Protein AF-J3MDX2-F1 (afdb_monomer_lite)

Foldseek 3Di:
DVLLVLLLVVCVVPFPQAFQAAGQDPNDRNCVVQVLLCVFFPDRRDTPNCCSVDPVPVRGDPDRDPSNVVSVVVVVVVSNVSSVVVVPPDD

Structure (mmCIF, N/CA/C/O backbone):
data_AF-J3MDX2-F1
#
_entry.id   AF-J3MDX2-F1
#
loop_
_atom_site.group_PDB
_atom_site.id
_atom_site.type_symbol
_atom_site.label_atom_id
_atom_site.label_alt_id
_atom_site.label_comp_id
_atom_site.label_asym_id
_atom_site.label_entity_id
_atom_site.label_seq_id
_atom_site.pdbx_PDB_ins_code
_atom_site.Cartn_x
_atom_site.Cartn_y
_atom_site.Cartn_z
_atom_site.occupancy
_atom_site.B_iso_or_equiv
_atom_site.auth_seq_id
_atom_site.auth_comp_id
_atom_site.auth_asym_id
_atom_site.auth_atom_id
_atom_site.pdbx_PDB_model_num
ATOM 1 N N . SER A 1 1 ? 6.443 -16.426 7.732 1.00 48.97 1 SER A N 1
ATOM 2 C CA . SER A 1 1 ? 4.978 -16.541 7.571 1.00 48.97 1 SER A CA 1
ATOM 3 C C . SER A 1 1 ? 4.183 -16.082 8.793 1.00 48.97 1 SER A C 1
ATOM 5 O O . SER A 1 1 ? 2.982 -15.887 8.668 1.00 48.97 1 SER A O 1
ATOM 7 N N . ASP A 1 2 ? 4.806 -15.876 9.959 1.00 49.41 2 ASP A N 1
ATOM 8 C CA . ASP A 1 2 ? 4.078 -15.589 11.216 1.00 49.41 2 ASP A CA 1
ATOM 9 C C . ASP A 1 2 ? 3.787 -14.113 11.452 1.00 49.41 2 ASP A C 1
ATOM 11 O O . ASP A 1 2 ? 2.832 -13.735 12.123 1.00 49.41 2 ASP A O 1
ATOM 15 N N . TYR A 1 3 ? 4.594 -13.276 10.830 1.00 52.75 3 TYR A N 1
ATOM 16 C CA . TYR A 1 3 ? 4.535 -11.846 10.984 1.00 52.75 3 TYR A CA 1
ATOM 17 C C . TYR A 1 3 ? 3.207 -11.239 10.469 1.00 52.75 3 TYR A C 1
ATOM 19 O O . TYR A 1 3 ? 2.512 -10.530 11.195 1.00 52.75 3 TYR A O 1
ATOM 27 N N . PHE A 1 4 ? 2.759 -11.632 9.273 1.00 55.47 4 PHE A N 1
ATOM 28 C CA . PHE A 1 4 ? 1.462 -11.195 8.747 1.00 55.47 4 PHE A CA 1
ATOM 29 C C . PHE A 1 4 ? 0.275 -11.771 9.535 1.00 55.47 4 PHE A C 1
ATOM 31 O O . PHE A 1 4 ? -0.755 -11.114 9.628 1.00 55.47 4 PHE A O 1
ATOM 38 N N . ARG A 1 5 ? 0.415 -12.949 10.165 1.00 53.00 5 ARG A N 1
ATOM 39 C CA . ARG A 1 5 ? -0.632 -13.525 11.030 1.00 53.00 5 ARG A CA 1
ATOM 40 C C . ARG A 1 5 ? -0.852 -12.700 12.302 1.00 53.00 5 ARG A C 1
ATOM 42 O O . ARG A 1 5 ? -1.996 -12.548 12.720 1.00 53.00 5 ARG A O 1
ATOM 49 N N . GLY A 1 6 ? 0.214 -12.149 12.888 1.00 52.12 6 GLY A N 1
ATOM 50 C CA . GLY A 1 6 ? 0.123 -11.271 14.061 1.00 52.12 6 GLY A CA 1
ATOM 51 C C . GLY A 1 6 ? -0.648 -9.985 13.762 1.00 52.12 6 GLY A C 1
ATOM 52 O O . GLY A 1 6 ? -1.539 -9.606 14.514 1.00 52.12 6 GLY A O 1
ATOM 53 N N . ILE A 1 7 ? -0.385 -9.372 12.608 1.00 56.31 7 ILE A N 1
ATOM 54 C CA . ILE A 1 7 ? -1.119 -8.187 12.143 1.00 56.31 7 ILE A CA 1
ATOM 55 C C . ILE A 1 7 ? -2.585 -8.519 11.836 1.00 56.31 7 ILE A C 1
ATOM 57 O O . ILE A 1 7 ? -3.476 -7.774 12.244 1.00 56.31 7 ILE A O 1
ATOM 61 N N . ALA A 1 8 ? -2.839 -9.655 11.175 1.00 52.16 8 ALA A N 1
ATOM 62 C CA . ALA A 1 8 ? -4.185 -10.111 10.840 1.00 52.16 8 ALA A CA 1
ATOM 63 C C . ALA A 1 8 ? -5.070 -10.247 12.081 1.00 52.16 8 ALA A C 1
ATOM 65 O O . ALA A 1 8 ? -6.219 -9.826 12.055 1.00 52.16 8 ALA A O 1
ATOM 66 N N . ASN A 1 9 ? -4.538 -10.793 13.178 1.00 49.56 9 ASN A N 1
ATOM 67 C CA . ASN A 1 9 ? -5.311 -11.024 14.398 1.00 49.56 9 ASN A CA 1
ATOM 68 C C . ASN A 1 9 ? -5.684 -9.711 15.115 1.00 49.56 9 ASN A C 1
ATOM 70 O O . ASN A 1 9 ? -6.753 -9.605 15.708 1.00 49.56 9 ASN A O 1
ATOM 74 N N . CYS A 1 10 ? -4.830 -8.689 15.014 1.00 52.75 10 CYS A N 1
ATOM 75 C CA . CYS A 1 10 ? -5.072 -7.362 15.591 1.00 52.75 10 CYS A CA 1
ATOM 76 C C . CYS A 1 10 ? -6.046 -6.518 14.763 1.00 52.75 10 CYS A C 1
ATOM 78 O O . CYS A 1 10 ? -6.738 -5.658 15.298 1.00 52.75 10 CYS A O 1
ATOM 80 N N . ILE A 1 11 ? -6.098 -6.762 13.455 1.00 53.97 11 ILE A N 1
ATOM 81 C CA . ILE A 1 11 ? -7.019 -6.103 12.530 1.00 53.97 11 ILE A CA 1
ATOM 82 C C . ILE A 1 11 ? -8.377 -6.816 12.511 1.00 53.97 11 ILE A C 1
ATOM 84 O O . ILE A 1 11 ? -9.418 -6.165 12.433 1.00 53.97 11 ILE A O 1
ATOM 88 N N . ALA A 1 12 ? -8.394 -8.148 12.596 1.00 49.84 12 ALA A N 1
ATOM 89 C CA . ALA A 1 12 ? -9.600 -8.969 12.506 1.00 49.84 12 ALA A CA 1
ATOM 90 C C . ALA A 1 12 ? -10.623 -8.690 13.618 1.00 49.84 12 ALA A C 1
ATOM 92 O O . ALA A 1 12 ? -11.811 -8.922 13.414 1.00 49.84 12 ALA A O 1
ATOM 93 N N . THR A 1 13 ? -10.212 -8.124 14.755 1.00 47.97 13 THR A N 1
ATOM 94 C CA . THR A 1 13 ? -11.136 -7.663 15.804 1.00 47.97 13 THR A CA 1
ATOM 95 C C . THR A 1 13 ? -11.933 -6.403 15.420 1.00 47.97 13 THR A C 1
ATOM 97 O O . THR A 1 13 ? -12.845 -6.034 16.156 1.00 47.97 13 THR A O 1
ATOM 100 N N . SER A 1 14 ? -11.664 -5.767 14.266 1.00 53.75 14 SER A N 1
ATOM 101 C CA . SER A 1 14 ? -12.416 -4.593 13.764 1.00 53.75 14 SER A CA 1
ATOM 102 C C . SER A 1 14 ? -12.595 -4.479 12.231 1.00 53.75 14 SER A C 1
ATOM 104 O O . SER A 1 14 ? -13.372 -3.640 11.785 1.00 53.75 14 SER A O 1
ATOM 106 N N . GLY A 1 15 ? -11.920 -5.298 11.413 1.00 54.81 15 GLY A N 1
ATOM 107 C CA . GLY A 1 15 ? -11.637 -4.968 10.005 1.00 54.81 15 GLY A CA 1
ATOM 108 C C . GLY A 1 15 ? -12.281 -5.821 8.905 1.00 54.81 15 GLY A C 1
ATOM 109 O O . GLY A 1 15 ? -11.732 -5.866 7.806 1.00 54.81 15 GLY A O 1
ATOM 110 N N . THR A 1 16 ? -13.413 -6.499 9.130 1.00 61.38 16 THR A N 1
ATOM 111 C CA . THR A 1 16 ? -14.051 -7.318 8.068 1.00 61.38 16 THR A CA 1
ATOM 112 C C . THR A 1 16 ? -14.564 -6.510 6.869 1.00 61.38 16 THR A C 1
ATOM 114 O O . THR A 1 16 ? -14.805 -7.096 5.820 1.00 61.38 16 THR A O 1
ATOM 117 N N . SER A 1 17 ? -14.699 -5.187 7.006 1.00 71.31 17 SER A N 1
ATOM 118 C CA . SER A 1 17 ? -15.151 -4.283 5.935 1.00 71.31 17 SER A CA 1
ATOM 119 C C . SER A 1 17 ? -14.150 -3.167 5.616 1.00 71.31 17 SER A C 1
ATOM 121 O O . SER A 1 17 ? -14.502 -2.244 4.892 1.00 71.31 17 SER A O 1
ATOM 123 N N . THR A 1 18 ? -12.935 -3.218 6.174 1.00 83.88 18 THR A N 1
ATOM 124 C CA . THR A 1 18 ? -11.943 -2.142 6.036 1.00 83.88 18 THR A CA 1
ATOM 125 C C . THR A 1 18 ? -11.075 -2.361 4.802 1.00 83.88 18 THR A C 1
ATOM 127 O O . THR A 1 18 ? -10.400 -3.388 4.688 1.00 83.88 18 THR A O 1
ATOM 130 N N . LEU A 1 19 ? -11.055 -1.388 3.897 1.00 89.94 19 LEU A N 1
ATOM 131 C CA . LEU A 1 19 ? -10.167 -1.354 2.740 1.00 89.94 19 LEU A CA 1
ATOM 132 C C . LEU A 1 19 ? -8.731 -1.059 3.172 1.00 89.94 19 LEU A C 1
ATOM 134 O O . LEU A 1 19 ? -8.462 -0.143 3.947 1.00 89.94 19 LEU A O 1
ATOM 138 N N . PHE A 1 20 ? -7.776 -1.824 2.649 1.00 90.44 20 PHE A N 1
ATOM 139 C CA . PHE A 1 20 ? -6.368 -1.663 3.002 1.00 90.44 20 PHE A CA 1
ATOM 140 C C . PHE A 1 20 ? -5.817 -0.287 2.616 1.00 90.44 20 PHE A C 1
ATOM 142 O O . PHE A 1 20 ? -5.063 0.318 3.383 1.00 90.44 20 PHE A O 1
ATOM 149 N N . TRP A 1 21 ? -6.166 0.190 1.419 1.00 93.44 21 TRP A N 1
ATOM 150 C CA . TRP A 1 21 ? -5.600 1.411 0.855 1.00 93.44 21 TRP A CA 1
ATOM 151 C C . TRP A 1 21 ? -6.324 2.667 1.325 1.00 93.44 21 TRP A C 1
ATOM 153 O O . TRP A 1 21 ? -5.668 3.621 1.747 1.00 93.44 21 TRP A O 1
ATOM 163 N N . ASP A 1 22 ? -7.653 2.646 1.269 1.00 92.50 22 ASP A N 1
ATOM 164 C CA . ASP A 1 22 ? -8.456 3.868 1.307 1.00 92.50 22 ASP A CA 1
ATOM 165 C C . ASP A 1 22 ? -9.145 4.136 2.652 1.00 92.50 22 ASP A C 1
ATOM 167 O O . ASP A 1 22 ? -9.482 5.287 2.932 1.00 92.50 22 ASP A O 1
ATOM 171 N N . ASP A 1 23 ? -9.265 3.136 3.530 1.00 90.00 23 ASP A N 1
ATOM 172 C CA . ASP A 1 23 ? -9.800 3.361 4.872 1.00 90.00 23 ASP A CA 1
ATOM 173 C C . ASP A 1 23 ? -8.720 3.778 5.878 1.00 90.00 23 ASP A C 1
ATOM 175 O O . ASP A 1 23 ? -7.531 3.466 5.761 1.00 90.00 23 ASP A O 1
ATOM 179 N N . LEU A 1 24 ? -9.163 4.484 6.921 1.00 87.25 24 LEU A N 1
ATOM 180 C CA . LEU A 1 24 ? -8.317 4.911 8.028 1.00 87.25 24 LEU A CA 1
ATOM 181 C C . LEU A 1 24 ? -8.076 3.751 9.001 1.00 87.25 24 LEU A C 1
ATOM 183 O O . LEU A 1 24 ? -8.974 3.353 9.741 1.00 87.25 24 LEU A O 1
ATOM 187 N N . TRP A 1 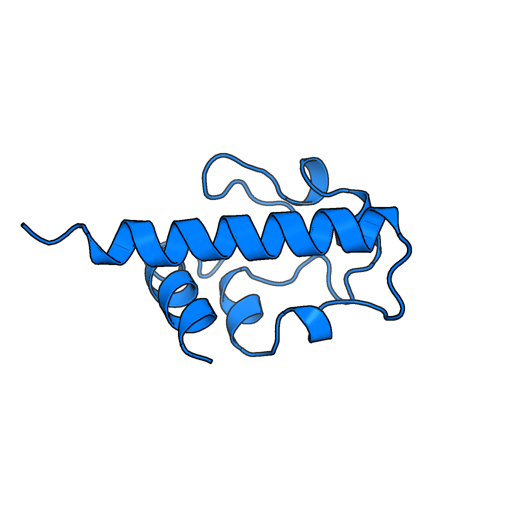25 ? -6.833 3.279 9.087 1.00 85.12 25 TRP A N 1
ATOM 188 C CA . TRP A 1 25 ? -6.419 2.303 10.095 1.00 85.12 25 TRP A CA 1
ATOM 189 C C . TRP A 1 25 ? -5.013 2.605 10.609 1.00 85.12 25 TRP A C 1
ATOM 191 O O . TRP A 1 25 ? -4.161 3.142 9.901 1.00 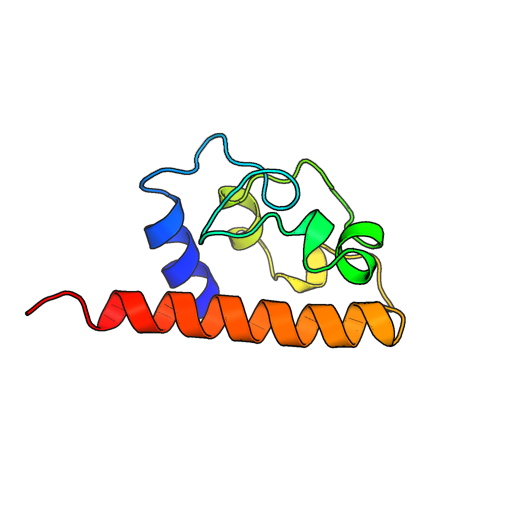85.12 25 TRP A O 1
ATOM 201 N N . ASN A 1 26 ? -4.775 2.322 11.893 1.00 83.12 26 ASN A N 1
ATOM 202 C CA . ASN A 1 26 ? -3.541 2.718 12.583 1.00 83.12 26 ASN A CA 1
ATOM 203 C C . ASN A 1 26 ? -3.197 4.221 12.396 1.00 83.12 26 ASN A C 1
ATOM 205 O O . ASN A 1 26 ? -2.037 4.604 12.246 1.00 83.12 26 ASN A O 1
ATOM 209 N N . GLY A 1 27 ? -4.231 5.073 12.349 1.00 83.12 27 GLY A N 1
ATOM 210 C CA . GLY A 1 27 ? -4.101 6.525 12.193 1.00 83.12 27 GLY A CA 1
ATOM 211 C C . GLY A 1 27 ? -3.643 7.002 10.810 1.00 83.12 27 GLY A C 1
ATOM 212 O O . GLY A 1 27 ? -3.273 8.167 10.685 1.00 83.12 27 GLY A O 1
ATOM 213 N N . LYS A 1 28 ? -3.644 6.140 9.783 1.00 88.56 28 LYS A N 1
ATOM 214 C CA . LYS A 1 28 ? -3.198 6.484 8.425 1.00 88.56 28 LYS A CA 1
ATOM 215 C C . LYS A 1 28 ? -4.153 5.956 7.357 1.00 88.56 28 LYS A C 1
ATOM 217 O O . LYS A 1 28 ? -4.699 4.868 7.496 1.00 88.56 28 LYS A O 1
ATOM 222 N N . ILE A 1 29 ? -4.286 6.714 6.271 1.00 92.00 29 ILE A N 1
ATOM 223 C CA . ILE A 1 29 ? -4.838 6.235 4.997 1.00 92.00 29 ILE A CA 1
ATOM 224 C C . ILE A 1 29 ? -3.642 5.865 4.117 1.00 92.00 29 ILE A C 1
ATOM 226 O O . ILE A 1 29 ? -2.737 6.687 3.915 1.00 92.00 29 ILE A O 1
ATOM 230 N N . ARG A 1 30 ? -3.574 4.616 3.649 1.00 93.38 30 ARG A N 1
ATOM 231 C CA . ARG A 1 30 ? -2.358 4.080 3.015 1.00 93.38 30 ARG A CA 1
ATOM 232 C C . ARG A 1 30 ? -2.166 4.574 1.593 1.00 93.38 30 ARG A C 1
ATOM 234 O O . ARG A 1 30 ? -1.025 4.812 1.224 1.00 93.38 30 ARG A O 1
ATOM 241 N N . SER A 1 31 ? -3.237 4.824 0.846 1.00 95.81 31 SER A N 1
ATOM 242 C CA . SER A 1 31 ? -3.158 5.443 -0.482 1.00 95.81 31 SER A CA 1
ATOM 243 C C . SER A 1 31 ? -2.606 6.871 -0.436 1.00 95.81 31 SER A C 1
ATOM 245 O O . SER A 1 31 ? -1.929 7.298 -1.366 1.00 95.81 31 SER A O 1
ATOM 247 N N . VAL A 1 32 ? -2.821 7.590 0.672 1.00 95.94 32 VAL A N 1
ATOM 248 C CA . VAL A 1 32 ? -2.247 8.927 0.907 1.00 95.94 32 VAL A CA 1
ATOM 249 C C . VAL A 1 32 ? -0.801 8.842 1.399 1.00 95.94 32 VAL A C 1
ATOM 251 O O . VAL A 1 32 ? 0.030 9.662 1.019 1.00 95.94 32 VAL A O 1
ATOM 254 N N . SER A 1 33 ? -0.496 7.862 2.252 1.00 95.19 33 SER A N 1
ATOM 255 C CA . SER A 1 33 ? 0.833 7.718 2.868 1.00 95.19 33 SER A CA 1
ATOM 256 C C . SER A 1 33 ? 1.863 7.070 1.937 1.00 95.19 33 SER A C 1
ATOM 258 O O . SER A 1 33 ? 3.047 7.368 2.049 1.00 95.19 33 SER A O 1
ATOM 260 N N . TYR A 1 34 ? 1.411 6.189 1.040 1.00 96.38 34 TYR A N 1
ATOM 261 C CA . TYR A 1 34 ? 2.228 5.419 0.098 1.00 96.38 34 TYR A CA 1
ATOM 262 C C . TYR A 1 34 ? 1.616 5.454 -1.315 1.00 96.38 34 TYR A C 1
ATOM 264 O O . TYR A 1 34 ? 1.156 4.427 -1.833 1.00 96.38 34 TYR A O 1
ATOM 272 N N . PRO A 1 35 ? 1.526 6.643 -1.936 1.00 96.88 35 PRO A N 1
ATOM 273 C CA . PRO A 1 35 ? 0.838 6.812 -3.211 1.00 96.88 35 PRO A CA 1
ATOM 274 C C . PRO A 1 35 ? 1.529 6.067 -4.361 1.00 96.88 35 PRO A C 1
ATOM 276 O O . PRO A 1 35 ? 0.850 5.534 -5.245 1.00 96.88 35 PRO A O 1
ATOM 279 N N . ASN A 1 36 ? 2.864 5.982 -4.356 1.00 97.31 36 ASN A N 1
ATOM 280 C CA . ASN A 1 36 ? 3.606 5.322 -5.427 1.00 97.31 36 ASN A CA 1
ATOM 281 C C . ASN A 1 36 ? 3.398 3.809 -5.366 1.00 97.31 36 ASN A C 1
ATOM 283 O O . ASN A 1 36 ? 3.105 3.185 -6.385 1.00 97.31 36 ASN A O 1
ATOM 287 N N . LEU A 1 37 ? 3.459 3.223 -4.174 1.00 96.50 37 LEU A N 1
ATOM 288 C CA . LEU A 1 37 ? 3.190 1.811 -3.953 1.00 96.50 37 LEU A CA 1
ATOM 289 C C . LEU A 1 37 ? 1.731 1.455 -4.255 1.00 96.50 37 LEU A C 1
ATOM 291 O O . LEU A 1 37 ? 1.472 0.489 -4.971 1.00 96.50 37 LEU A O 1
ATOM 295 N N . CYS A 1 38 ? 0.783 2.265 -3.773 1.00 96.06 38 CYS A N 1
ATOM 296 C CA . CYS A 1 38 ? -0.645 2.061 -4.012 1.00 96.06 38 CYS A CA 1
ATOM 297 C C . CYS A 1 38 ? -0.979 2.033 -5.510 1.00 96.06 38 CYS A C 1
ATOM 299 O O . CYS A 1 38 ? -1.778 1.206 -5.946 1.00 96.06 38 CYS A O 1
ATOM 301 N N . SER A 1 39 ? -0.337 2.885 -6.318 1.00 95.69 39 SER A N 1
ATOM 302 C CA . SER A 1 39 ? -0.562 2.918 -7.771 1.00 95.69 39 SER A CA 1
ATOM 303 C C . SER A 1 39 ? -0.143 1.628 -8.498 1.00 95.69 39 SER A C 1
ATOM 305 O O . SER A 1 39 ? -0.620 1.359 -9.603 1.00 95.69 39 SER A O 1
ATOM 307 N N . HIS A 1 40 ? 0.693 0.801 -7.860 1.00 95.81 40 HIS A N 1
ATOM 308 C CA . HIS A 1 40 ? 1.172 -0.477 -8.386 1.00 95.81 40 HIS A CA 1
ATOM 309 C C . HIS A 1 40 ? 0.433 -1.693 -7.812 1.00 95.81 40 HIS A C 1
ATOM 311 O O . HIS A 1 40 ? 0.733 -2.820 -8.211 1.00 95.81 40 HIS A O 1
ATOM 317 N N . ALA A 1 41 ? -0.537 -1.502 -6.915 1.00 94.69 41 ALA A N 1
ATOM 318 C CA . ALA A 1 41 ? -1.349 -2.599 -6.399 1.00 94.69 41 ALA A CA 1
ATOM 319 C C . ALA A 1 41 ? -2.166 -3.273 -7.524 1.00 94.69 41 ALA A C 1
ATOM 321 O O . ALA A 1 41 ? -2.608 -2.624 -8.481 1.00 94.69 41 ALA A O 1
ATOM 322 N N . PHE A 1 42 ? -2.360 -4.591 -7.427 1.00 92.81 42 PHE A N 1
ATOM 323 C CA . PHE A 1 42 ? -3.264 -5.327 -8.319 1.00 92.81 42 PHE A CA 1
ATOM 324 C C . PHE A 1 42 ? -4.724 -4.992 -8.04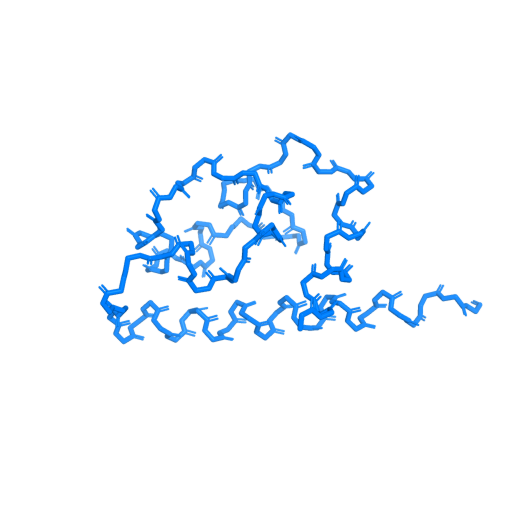7 1.00 92.81 42 PHE A C 1
ATOM 326 O O . PHE A 1 42 ? -5.492 -4.801 -8.987 1.00 92.81 42 PHE A O 1
ATOM 333 N N . ASP A 1 43 ? -5.065 -4.901 -6.767 1.00 92.56 43 ASP A N 1
ATOM 334 C CA . ASP A 1 43 ? -6.400 -4.601 -6.289 1.00 92.56 43 ASP A CA 1
ATOM 335 C C . ASP A 1 43 ? -6.322 -3.442 -5.294 1.00 92.56 43 ASP A C 1
ATOM 337 O O . ASP A 1 43 ? -5.627 -3.512 -4.274 1.00 92.56 43 ASP A O 1
ATOM 341 N N . ARG A 1 44 ? -6.999 -2.345 -5.637 1.00 90.56 44 ARG A N 1
ATOM 342 C CA . ARG A 1 44 ? -7.094 -1.163 -4.778 1.00 90.56 44 ARG A CA 1
ATOM 343 C C . ARG A 1 44 ? -8.170 -1.349 -3.705 1.00 90.56 44 ARG A C 1
ATOM 345 O O . ARG A 1 44 ? -8.030 -0.816 -2.610 1.00 90.56 44 ARG A O 1
ATOM 352 N N . ASP A 1 45 ? -9.173 -2.172 -3.981 1.00 91.19 45 ASP A N 1
ATOM 353 C CA . ASP A 1 45 ? -10.303 -2.415 -3.090 1.00 91.19 45 ASP A CA 1
ATOM 354 C C . ASP A 1 45 ? -10.072 -3.663 -2.221 1.00 91.19 45 ASP A C 1
ATOM 356 O O . ASP A 1 45 ? -10.997 -4.229 -1.636 1.00 91.19 45 ASP A O 1
ATOM 360 N N . ILE A 1 46 ? -8.812 -4.098 -2.101 1.00 89.88 46 ILE A N 1
ATOM 361 C CA . ILE A 1 46 ? -8.451 -5.239 -1.273 1.00 89.88 46 ILE A CA 1
ATOM 362 C C . ILE A 1 46 ? -8.741 -4.944 0.199 1.00 89.88 46 ILE A C 1
ATOM 364 O O . ILE A 1 46 ? -8.263 -3.966 0.787 1.00 89.88 46 ILE A O 1
ATOM 368 N N . PHE A 1 47 ? -9.506 -5.835 0.821 1.00 87.56 47 PHE A N 1
ATOM 369 C CA . PHE A 1 47 ? -9.75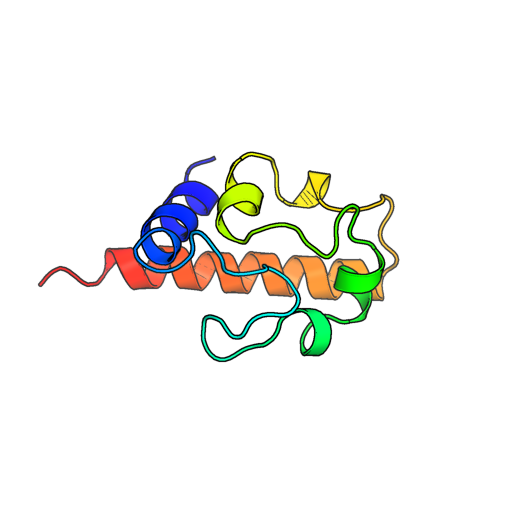2 -5.762 2.250 1.00 87.56 47 PHE A CA 1
ATOM 370 C C . PHE A 1 47 ? -8.470 -6.014 3.032 1.00 87.56 47 PHE A C 1
ATOM 372 O O . PHE A 1 47 ? -7.668 -6.895 2.715 1.00 87.56 47 PHE A O 1
ATOM 379 N N . LEU A 1 48 ? -8.323 -5.273 4.121 1.00 83.62 48 LEU A N 1
ATOM 380 C CA . LEU A 1 48 ? -7.205 -5.375 5.046 1.00 83.62 48 LEU A CA 1
ATOM 381 C C . LEU A 1 48 ? -7.039 -6.813 5.582 1.00 83.62 48 LEU A C 1
ATOM 383 O O . LEU A 1 48 ? -5.919 -7.296 5.710 1.00 83.62 48 LEU A O 1
ATOM 387 N N . ALA A 1 49 ? -8.140 -7.547 5.780 1.00 80.88 49 ALA A N 1
ATOM 388 C CA . ALA A 1 49 ? -8.119 -8.966 6.147 1.00 80.88 49 ALA A CA 1
ATOM 389 C C . ALA A 1 49 ? -7.503 -9.883 5.066 1.00 80.88 49 ALA A C 1
ATOM 391 O O . ALA A 1 49 ? -6.863 -10.885 5.392 1.00 80.88 49 ALA A O 1
ATOM 392 N N . ASN A 1 50 ? -7.653 -9.538 3.784 1.00 81.75 50 ASN A N 1
ATOM 393 C CA . ASN A 1 50 ? -7.226 -10.372 2.657 1.00 81.75 50 ASN A CA 1
ATOM 394 C C . ASN A 1 50 ? -5.738 -10.211 2.336 1.00 81.75 50 ASN A C 1
ATOM 396 O O . ASN A 1 50 ? -5.129 -11.134 1.797 1.00 81.75 50 ASN A O 1
ATOM 400 N N . ILE A 1 51 ? -5.128 -9.095 2.736 1.00 82.25 51 ILE A N 1
ATOM 401 C CA . ILE A 1 51 ? -3.686 -8.836 2.589 1.00 82.25 51 ILE A CA 1
ATOM 402 C C . ILE A 1 51 ? -2.835 -9.914 3.273 1.00 82.25 51 ILE A C 1
ATOM 404 O O . ILE A 1 51 ? -1.709 -10.174 2.866 1.00 82.25 51 ILE A O 1
ATOM 408 N N . HIS A 1 52 ? -3.384 -10.581 4.287 1.00 72.62 52 HIS A N 1
ATOM 409 C CA . HIS A 1 52 ? -2.701 -11.630 5.043 1.00 72.62 52 HIS A CA 1
ATOM 410 C C . HIS A 1 52 ? -2.852 -13.033 4.449 1.00 72.62 52 HIS A C 1
ATOM 412 O O . HIS A 1 52 ? -2.177 -13.960 4.898 1.00 72.62 52 HIS A O 1
ATOM 418 N N . SER A 1 53 ? -3.744 -13.205 3.470 1.00 78.56 53 SER A N 1
ATOM 419 C CA . SER A 1 53 ? -3.992 -14.504 2.835 1.00 78.56 53 SER A CA 1
ATOM 420 C C . SER A 1 53 ? -2.909 -14.900 1.826 1.00 78.56 53 SER A C 1
ATOM 422 O O . SER A 1 53 ? -2.833 -16.064 1.437 1.00 78.56 53 SER A O 1
ATOM 424 N N . GLN A 1 54 ? -2.042 -13.955 1.456 1.00 78.44 54 GLN A N 1
ATOM 425 C CA . GLN A 1 54 ? -0.967 -14.127 0.486 1.00 78.44 54 GLN A CA 1
ATOM 426 C C . GLN A 1 54 ? 0.292 -13.346 0.905 1.00 78.44 54 GLN A C 1
ATOM 428 O O . GLN A 1 54 ? 0.210 -12.445 1.746 1.00 78.44 54 GLN A O 1
ATOM 433 N N . PRO A 1 55 ? 1.475 -13.676 0.358 1.00 84.75 55 PRO A N 1
ATOM 434 C CA . PRO A 1 55 ? 2.656 -12.830 0.477 1.00 84.75 55 PRO A CA 1
ATOM 435 C C . PRO A 1 55 ? 2.357 -11.389 0.048 1.00 84.75 55 PRO A C 1
ATOM 437 O O . PRO A 1 55 ? 1.742 -11.152 -0.985 1.00 84.75 55 PRO A O 1
ATOM 440 N N . PHE A 1 56 ? 2.815 -10.404 0.824 1.00 85.62 56 PHE A N 1
ATOM 441 C CA . PHE A 1 56 ? 2.488 -8.999 0.554 1.00 85.62 56 PHE A CA 1
ATOM 442 C C . PHE A 1 56 ? 3.019 -8.500 -0.798 1.00 85.62 56 PHE A C 1
ATOM 444 O O . PHE A 1 56 ? 2.384 -7.672 -1.439 1.00 85.62 56 PHE A O 1
ATOM 451 N N . GLU A 1 57 ? 4.161 -9.017 -1.259 1.00 88.94 57 GLU A N 1
ATOM 452 C CA . GLU A 1 57 ? 4.685 -8.746 -2.607 1.00 88.94 57 GLU A CA 1
ATOM 453 C C . GLU A 1 57 ? 3.743 -9.187 -3.73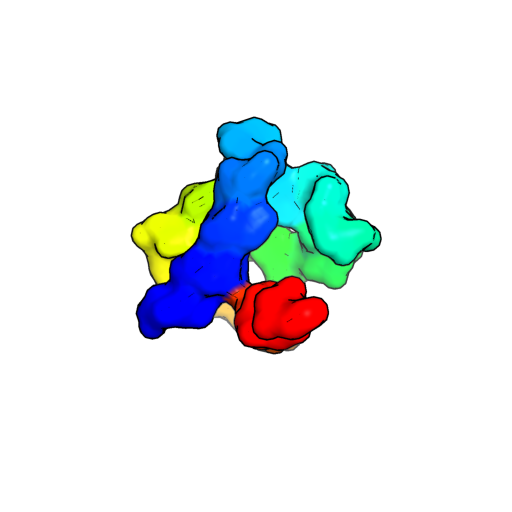6 1.00 88.94 57 GLU A C 1
ATOM 455 O O . GLU A 1 57 ? 3.687 -8.510 -4.761 1.00 88.94 57 GLU A O 1
ATOM 460 N N . ASP A 1 58 ? 2.938 -10.231 -3.523 1.00 89.75 58 ASP A N 1
ATOM 461 C CA . ASP A 1 58 ? 1.985 -10.735 -4.519 1.00 89.75 58 ASP A CA 1
ATOM 462 C C . ASP A 1 58 ? 0.778 -9.798 -4.694 1.00 89.75 58 ASP A C 1
ATOM 464 O O . ASP A 1 58 ? -0.020 -9.959 -5.616 1.00 89.75 58 ASP A O 1
ATOM 468 N N . CYS A 1 59 ? 0.642 -8.774 -3.843 1.00 90.94 59 CYS A N 1
ATOM 469 C CA . CYS A 1 59 ? -0.364 -7.724 -3.992 1.00 90.94 59 CYS A CA 1
ATOM 470 C C . CYS A 1 59 ? 0.003 -6.680 -5.066 1.00 90.94 59 CYS A C 1
ATOM 472 O O . CYS A 1 59 ? -0.816 -5.799 -5.341 1.00 90.94 59 CYS A O 1
ATOM 474 N N . PHE A 1 60 ? 1.196 -6.751 -5.676 1.00 93.81 60 PHE A N 1
ATOM 475 C CA . PHE A 1 60 ? 1.739 -5.689 -6.530 1.00 93.81 60 PHE A CA 1
ATOM 476 C C . PHE A 1 60 ? 2.209 -6.155 -7.908 1.00 93.81 60 PHE A C 1
ATOM 478 O O . PHE A 1 60 ? 2.772 -7.234 -8.082 1.00 93.81 60 PHE A O 1
ATOM 485 N N . LYS A 1 61 ? 2.070 -5.265 -8.894 1.00 93.75 61 LYS A N 1
ATOM 486 C CA . LYS A 1 61 ? 2.639 -5.424 -10.236 1.00 93.75 61 LYS A CA 1
ATOM 487 C C . LYS A 1 61 ? 4.155 -5.233 -10.171 1.00 93.75 61 LYS A C 1
ATOM 489 O O . LYS A 1 61 ? 4.628 -4.131 -9.904 1.00 93.75 61 LYS A O 1
ATOM 494 N N . LEU A 1 62 ? 4.906 -6.301 -10.431 1.00 92.19 62 LEU A N 1
ATOM 495 C CA . LEU A 1 62 ? 6.371 -6.291 -10.445 1.00 92.19 62 LEU A CA 1
ATOM 496 C C . LEU A 1 62 ? 6.935 -6.110 -11.873 1.00 92.19 62 LEU A C 1
ATOM 498 O O . LEU A 1 62 ? 6.299 -6.554 -12.832 1.00 92.19 62 LEU A O 1
ATOM 502 N N . PRO A 1 63 ? 8.141 -5.522 -12.032 1.00 94.56 63 PRO A N 1
ATOM 503 C CA . PRO A 1 63 ? 8.979 -4.944 -10.978 1.00 94.56 63 PRO A CA 1
ATOM 504 C C . PRO A 1 63 ? 8.445 -3.589 -10.489 1.00 94.56 63 PRO A C 1
ATOM 506 O O . PRO A 1 63 ? 7.905 -2.809 -11.270 1.00 94.56 63 PRO A O 1
ATOM 509 N N . LEU A 1 64 ? 8.636 -3.298 -9.200 1.00 94.12 64 LEU A N 1
ATOM 510 C CA . LEU A 1 64 ? 8.322 -1.979 -8.652 1.00 94.12 64 LEU A CA 1
ATOM 511 C C . LEU A 1 64 ? 9.371 -0.948 -9.103 1.00 94.12 64 LEU A C 1
ATOM 513 O O . LEU A 1 64 ? 10.568 -1.252 -9.060 1.00 94.12 64 LEU A O 1
ATOM 517 N N . PRO A 1 65 ? 8.962 0.277 -9.481 1.00 95.56 65 PRO A N 1
ATOM 518 C CA . PRO A 1 65 ? 9.896 1.388 -9.623 1.00 95.56 65 PRO A CA 1
ATOM 519 C C . PRO A 1 65 ? 10.518 1.741 -8.267 1.00 95.56 65 PRO A C 1
ATOM 521 O O . PRO A 1 65 ? 9.993 1.380 -7.211 1.00 95.56 65 PRO A O 1
ATOM 524 N N . TYR A 1 66 ? 11.640 2.459 -8.299 1.00 96.50 66 TYR A N 1
ATOM 525 C CA . TYR A 1 66 ? 12.435 2.764 -7.109 1.00 96.50 66 TYR A CA 1
ATOM 526 C C . TYR A 1 66 ? 11.601 3.403 -5.988 1.00 96.50 66 TYR A C 1
ATOM 528 O O . TYR A 1 66 ? 11.663 2.958 -4.845 1.00 96.50 66 TYR A O 1
ATOM 536 N N . GLU A 1 67 ? 10.765 4.385 -6.318 1.00 97.19 67 GLU A N 1
ATOM 537 C CA . GLU A 1 67 ? 9.917 5.103 -5.366 1.00 97.19 67 GLU A CA 1
ATOM 538 C C . GLU A 1 67 ? 8.901 4.168 -4.697 1.00 97.19 67 GLU A C 1
ATOM 540 O O . GLU A 1 67 ? 8.765 4.164 -3.473 1.00 97.19 67 GLU A O 1
ATOM 545 N N . ALA A 1 68 ? 8.239 3.315 -5.484 1.00 97.00 68 ALA A N 1
ATOM 546 C CA . ALA A 1 68 ? 7.290 2.336 -4.962 1.00 97.00 68 ALA A CA 1
ATOM 547 C C . ALA A 1 68 ? 7.991 1.261 -4.119 1.00 97.00 68 ALA A C 1
ATOM 549 O O . ALA A 1 68 ? 7.454 0.824 -3.106 1.00 97.00 68 ALA A O 1
ATOM 550 N N . TYR A 1 69 ? 9.207 0.857 -4.491 1.00 96.62 69 TYR A N 1
ATOM 551 C CA . TYR A 1 69 ? 9.997 -0.090 -3.708 1.00 96.62 69 TYR A CA 1
ATOM 552 C C . TYR A 1 69 ? 10.433 0.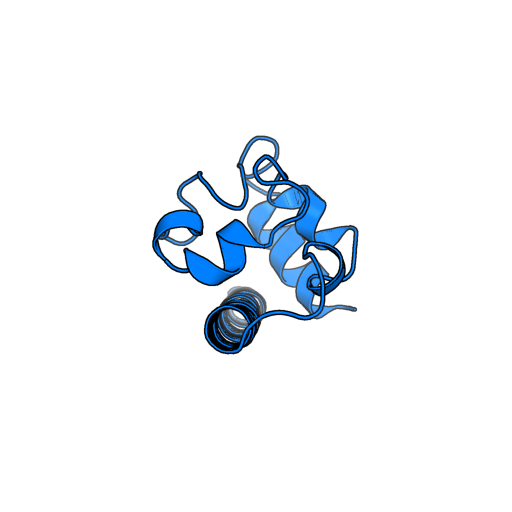492 -2.353 1.00 96.62 69 TYR A C 1
ATOM 554 O O . TYR A 1 69 ? 10.376 -0.199 -1.335 1.00 96.62 69 TYR A O 1
ATOM 562 N N . VAL A 1 70 ? 10.823 1.770 -2.305 1.00 97.62 70 VAL A N 1
ATOM 563 C CA . VAL A 1 70 ? 11.127 2.460 -1.040 1.00 97.62 70 VAL A CA 1
ATOM 564 C C . VAL A 1 70 ? 9.898 2.471 -0.128 1.00 97.62 70 VAL A C 1
ATOM 566 O O . VAL A 1 70 ? 9.999 2.088 1.040 1.00 97.62 70 VAL A O 1
ATOM 569 N N . GLU A 1 71 ? 8.733 2.840 -0.661 1.00 97.31 71 GLU A N 1
ATOM 570 C CA . GLU A 1 71 ? 7.470 2.820 0.087 1.00 97.31 71 GLU A CA 1
ATOM 571 C C . GLU A 1 71 ? 7.079 1.402 0.533 1.00 97.31 71 GLU A C 1
ATOM 573 O O . GLU A 1 71 ? 6.625 1.213 1.661 1.00 97.31 71 GLU A O 1
ATOM 578 N N . PHE A 1 72 ? 7.321 0.382 -0.295 1.00 95.06 72 PHE A N 1
ATOM 579 C CA . PHE A 1 72 ? 7.100 -1.023 0.059 1.00 95.06 72 PHE A CA 1
ATOM 580 C C . PHE A 1 72 ? 7.911 -1.444 1.285 1.00 95.06 72 PHE A C 1
ATOM 582 O O . PHE A 1 72 ? 7.373 -2.057 2.209 1.00 95.06 72 PHE A O 1
ATOM 589 N N . MET A 1 73 ? 9.196 -1.085 1.324 1.00 94.81 73 MET A N 1
ATOM 590 C CA . MET A 1 73 ? 10.069 -1.402 2.455 1.00 94.81 73 MET A CA 1
ATOM 591 C C . MET A 1 73 ? 9.640 -0.672 3.732 1.00 94.81 73 MET A C 1
ATOM 593 O O . MET A 1 73 ? 9.625 -1.274 4.806 1.00 94.81 73 MET A O 1
ATOM 597 N N . GLN A 1 74 ? 9.240 0.599 3.622 1.00 95.06 74 GLN A N 1
ATOM 598 C CA . GLN A 1 74 ? 8.695 1.363 4.750 1.00 95.06 74 GLN A CA 1
ATOM 599 C C . GLN A 1 74 ? 7.406 0.732 5.281 1.00 95.06 74 GLN A C 1
ATOM 601 O O . GLN A 1 74 ? 7.255 0.557 6.489 1.00 95.06 74 GLN A O 1
ATOM 606 N N . MET A 1 75 ? 6.501 0.341 4.384 1.00 91.62 75 MET A N 1
ATOM 607 C CA . MET A 1 75 ? 5.239 -0.284 4.754 1.00 91.62 75 MET A CA 1
ATOM 608 C C . MET A 1 75 ? 5.446 -1.647 5.419 1.00 91.62 75 MET A C 1
ATOM 610 O O . MET A 1 75 ? 4.818 -1.907 6.445 1.00 91.62 75 MET A O 1
ATOM 614 N N . LYS A 1 76 ? 6.355 -2.486 4.896 1.00 88.69 76 LYS A N 1
ATOM 615 C CA . LYS A 1 76 ? 6.749 -3.742 5.556 1.00 88.69 76 LYS A CA 1
ATOM 616 C C . LYS A 1 76 ? 7.276 -3.476 6.968 1.00 88.69 76 LYS A C 1
ATOM 618 O O . LYS A 1 76 ? 6.777 -4.087 7.901 1.00 88.69 76 LYS A O 1
ATOM 623 N N . GLY A 1 77 ? 8.178 -2.510 7.148 1.00 89.44 77 GLY A N 1
ATOM 624 C CA . GLY A 1 77 ? 8.693 -2.152 8.475 1.00 89.44 77 GLY A CA 1
ATOM 625 C C . GLY A 1 77 ? 7.623 -1.632 9.448 1.00 89.44 77 GLY A C 1
ATOM 626 O O . GLY A 1 77 ? 7.651 -1.943 10.640 1.00 89.44 77 GLY A O 1
ATOM 627 N N . GLU A 1 78 ? 6.647 -0.859 8.963 1.00 88.25 78 GLU A N 1
ATOM 628 C CA . GLU A 1 78 ? 5.538 -0.385 9.800 1.00 88.25 78 GLU A CA 1
ATOM 629 C C . GLU A 1 78 ? 4.641 -1.523 10.257 1.00 88.25 78 GLU A C 1
ATOM 631 O O . GLU A 1 78 ? 4.331 -1.630 11.444 1.00 88.25 78 GLU A O 1
ATOM 636 N N . LEU A 1 79 ? 4.252 -2.382 9.323 1.00 84.31 79 LEU A N 1
ATOM 637 C CA . LEU A 1 79 ? 3.519 -3.596 9.622 1.00 84.31 79 LEU A CA 1
ATOM 638 C C . LEU A 1 79 ? 4.297 -4.407 10.720 1.00 84.31 79 LEU A C 1
ATOM 640 O O . LEU A 1 79 ? 3.666 -4.930 11.641 1.00 84.31 79 LEU A O 1
ATOM 644 N N . ASP A 1 80 ? 5.652 -4.396 10.714 1.00 81.94 80 ASP A N 1
ATOM 645 C CA . ASP A 1 80 ? 6.556 -5.215 11.565 1.00 81.94 80 ASP A CA 1
ATOM 646 C C . ASP A 1 80 ? 6.463 -4.723 12.991 1.00 81.94 80 ASP A C 1
ATOM 648 O O . ASP A 1 80 ? 6.188 -5.479 13.929 1.00 81.94 80 ASP A O 1
ATOM 652 N N . SER A 1 81 ? 6.543 -3.405 13.130 1.00 83.62 81 SER A N 1
ATOM 653 C CA . SER A 1 81 ? 6.336 -2.730 14.401 1.00 83.62 81 SER A CA 1
ATOM 654 C C . SER A 1 81 ? 4.940 -2.972 14.991 1.00 83.62 81 SER A C 1
ATOM 656 O O . SER A 1 81 ? 4.814 -3.123 16.210 1.00 83.62 81 SER A O 1
ATOM 658 N N . LEU A 1 82 ? 3.895 -3.056 14.155 1.00 78.81 82 LEU A N 1
ATOM 659 C CA . LEU A 1 82 ? 2.530 -3.308 14.618 1.00 78.81 82 LEU A CA 1
ATOM 660 C C . LEU A 1 82 ? 2.382 -4.725 15.157 1.00 78.81 82 LEU A C 1
ATOM 662 O O . LEU A 1 82 ? 1.791 -4.901 16.218 1.00 78.81 82 LEU A O 1
ATOM 666 N N . SER A 1 83 ? 2.966 -5.725 14.498 1.00 71.62 83 SER A N 1
ATOM 667 C CA . SER A 1 83 ? 2.951 -7.094 15.023 1.00 71.62 83 SER A CA 1
ATOM 668 C C . SER A 1 83 ? 3.640 -7.189 16.391 1.00 71.62 83 SER A C 1
ATOM 670 O O . SER A 1 83 ? 3.143 -7.879 17.278 1.00 71.62 83 SER A O 1
ATOM 672 N N . LEU A 1 84 ? 4.762 -6.485 16.581 1.00 66.44 84 LEU A N 1
ATOM 673 C CA . LEU A 1 84 ? 5.537 -6.515 17.827 1.00 66.44 84 LEU A CA 1
ATOM 674 C C . LEU A 1 84 ? 4.840 -5.804 18.993 1.00 66.44 84 LEU A C 1
ATOM 676 O O . LEU A 1 84 ? 4.870 -6.292 20.122 1.00 66.44 84 LEU A O 1
ATOM 680 N N . ARG A 1 85 ? 4.194 -4.655 18.744 1.00 64.88 85 ARG A N 1
ATOM 681 C CA . ARG A 1 85 ? 3.506 -3.881 19.794 1.00 64.88 85 ARG A CA 1
ATOM 682 C C . ARG A 1 85 ? 2.403 -4.688 20.479 1.00 64.88 85 ARG A C 1
ATOM 684 O O . ARG A 1 85 ? 2.171 -4.511 21.669 1.00 64.88 85 ARG A O 1
ATOM 691 N N . ASN A 1 86 ? 1.768 -5.588 19.739 1.00 59.81 86 ASN A N 1
ATOM 692 C CA . ASN A 1 86 ? 0.674 -6.409 20.242 1.00 59.81 86 ASN A CA 1
ATOM 693 C C . ASN A 1 86 ? 1.138 -7.617 21.069 1.00 59.81 86 ASN A C 1
ATOM 695 O O . ASN A 1 86 ? 0.352 -8.154 21.835 1.00 59.81 86 ASN A O 1
ATOM 699 N N . GLN A 1 87 ? 2.411 -8.015 20.987 1.00 56.62 87 GLN A N 1
ATOM 700 C CA . GLN A 1 87 ? 2.962 -9.082 21.835 1.00 56.62 87 GLN A CA 1
ATOM 701 C C . GLN A 1 87 ? 3.321 -8.607 23.252 1.00 56.62 87 GLN A C 1
ATOM 703 O O . GLN A 1 87 ? 3.588 -9.428 24.119 1.00 56.62 87 GLN A O 1
ATOM 708 N N . LYS A 1 88 ? 3.350 -7.289 23.492 1.00 55.84 88 LYS A N 1
ATOM 709 C CA . LYS A 1 88 ? 3.763 -6.678 24.768 1.00 55.84 88 LYS A CA 1
ATOM 710 C C . LYS A 1 88 ? 2.575 -6.173 25.611 1.00 55.84 88 LYS A C 1
ATOM 712 O O . LYS A 1 88 ? 2.781 -5.416 26.550 1.00 55.84 88 LYS A O 1
ATOM 717 N N . GLY A 1 89 ? 1.342 -6.514 25.231 1.00 49.91 89 GLY A N 1
ATOM 718 C CA . GLY A 1 89 ? 0.110 -5.972 25.820 1.00 49.91 89 GLY A CA 1
ATOM 719 C C . GLY A 1 89 ? -0.532 -6.790 26.946 1.00 49.91 89 GLY A C 1
ATOM 720 O O . GLY A 1 89 ? -1.524 -6.319 27.492 1.00 49.91 89 GLY A O 1
ATOM 721 N N . ASP A 1 90 ? 0.014 -7.957 27.294 1.00 45.62 90 ASP A N 1
ATOM 722 C CA . ASP A 1 90 ? -0.495 -8.808 28.377 1.00 45.62 90 ASP A CA 1
ATOM 723 C C . ASP A 1 90 ? 0.447 -8.723 29.595 1.00 45.62 90 ASP A C 1
ATOM 725 O O . ASP A 1 90 ? 1.355 -9.541 29.720 1.00 45.62 90 ASP A O 1
ATOM 729 N N . ASP A 1 91 ? 0.263 -7.708 30.445 1.00 37.22 91 ASP A N 1
ATOM 730 C CA . ASP A 1 91 ? 0.729 -7.641 31.848 1.00 37.22 91 ASP A CA 1
ATOM 731 C C . ASP A 1 91 ? -0.175 -6.688 32.657 1.00 37.22 91 ASP A C 1
ATOM 733 O O . ASP A 1 91 ? -0.395 -5.538 32.201 1.00 37.22 91 ASP A O 1
#

pLDDT: mean 80.14, std 17.28, range [37.22, 97.62]

Sequence (91 aa):
SDYFRGIANCIATSGTSTLFWDDLWNGKIRSVSYPNLCSHAFDRDIFLANIHSQPFEDCFKLPLPYEAYVEFMQMKGELDSLSLRNQKGDD

Secondary structure (DSSP, 8-state):
-HHHHHHHHHHHTT-TT-BTTTS-BTTB-HHHHSHHHHHTBS-SS-BTTGGGSS-GGGGB-SSPPHHHHHHHHHHHHHHHHHHHHGGG---

Radius of gyration: 12.88 Å; chains: 1; bounding box: 28×26×43 Å

Organism: Oryza brachyantha (NCBI:txid4533)